Protein AF-A0A8J7LNB5-F1 (afdb_monomer_lite)

Organism: NCBI:txid2798802

Sequence (52 aa):
MADRDGVVVITRAIVEEVVLKTEEVLRTESLVRKVIMEGVALQEAYLKYGKF

Secondary structure (DSSP, 8-state):
-B-SS-B----GGGHHHHHHHHHHHHHHHHHHHHHHHTT--HHHHHHHH---

pLDDT: mean 86.35, std 7.74, range [58.22, 96.12]

Foldseek 3Di:
DADPVGDDDDDPVCVVVVVVVVVVVVVLVVQLVVVVVVVDDSVVSCVVSNPD

Structure (mmCIF, N/CA/C/O backbone):
data_AF-A0A8J7LNB5-F1
#
_entry.id   AF-A0A8J7LNB5-F1
#
loop_
_atom_site.group_PDB
_atom_site.id
_atom_site.type_symbol
_atom_site.label_atom_id
_atom_site.label_alt_id
_atom_site.label_comp_id
_atom_site.label_asym_id
_atom_site.label_entity_id
_atom_site.label_seq_id
_atom_site.pdbx_PDB_ins_code
_atom_site.Cartn_x
_atom_site.Cartn_y
_atom_site.Cartn_z
_atom_site.occupancy
_atom_site.B_iso_or_equiv
_atom_site.auth_seq_id
_atom_site.auth_comp_id
_atom_site.auth_asym_id
_atom_site.auth_atom_id
_atom_site.pdbx_PDB_model_num
ATOM 1 N N . MET A 1 1 ? -13.165 -0.189 5.306 1.00 82.75 1 MET A N 1
ATOM 2 C CA . MET A 1 1 ? -13.279 -0.125 3.832 1.00 82.75 1 MET A CA 1
ATOM 3 C C . MET A 1 1 ? -13.281 -1.542 3.291 1.00 82.75 1 MET A C 1
ATOM 5 O O . MET A 1 1 ? -12.712 -2.399 3.955 1.00 82.75 1 MET A O 1
ATOM 9 N N . ALA A 1 2 ? -13.952 -1.801 2.168 1.00 88.50 2 ALA A N 1
ATOM 10 C CA . ALA A 1 2 ? -14.069 -3.140 1.596 1.00 88.50 2 ALA A CA 1
ATOM 11 C C . ALA A 1 2 ? -14.043 -3.091 0.064 1.00 88.50 2 ALA A C 1
ATOM 13 O O . ALA A 1 2 ? -14.678 -2.211 -0.517 1.00 88.50 2 ALA A O 1
ATOM 14 N N . ASP A 1 3 ? -13.351 -4.034 -0.566 1.00 92.75 3 ASP A N 1
ATOM 15 C CA . ASP A 1 3 ? -13.315 -4.242 -2.014 1.00 92.75 3 ASP A CA 1
ATOM 16 C C . ASP A 1 3 ? -13.258 -5.748 -2.353 1.00 92.75 3 ASP A C 1
ATOM 18 O O . ASP A 1 3 ? -13.674 -6.585 -1.548 1.00 92.75 3 ASP A O 1
ATOM 22 N N . ARG A 1 4 ? -12.806 -6.107 -3.564 1.00 93.81 4 ARG A N 1
ATOM 23 C CA . ARG A 1 4 ? -12.679 -7.517 -3.970 1.00 93.81 4 ARG A CA 1
ATOM 24 C C . ARG A 1 4 ? -11.582 -8.274 -3.224 1.00 93.81 4 ARG A C 1
ATOM 26 O O . ARG A 1 4 ? -11.695 -9.492 -3.126 1.00 93.81 4 ARG A O 1
ATOM 33 N N . ASP A 1 5 ? -10.561 -7.583 -2.732 1.00 90.19 5 ASP A N 1
ATOM 34 C CA . ASP A 1 5 ? 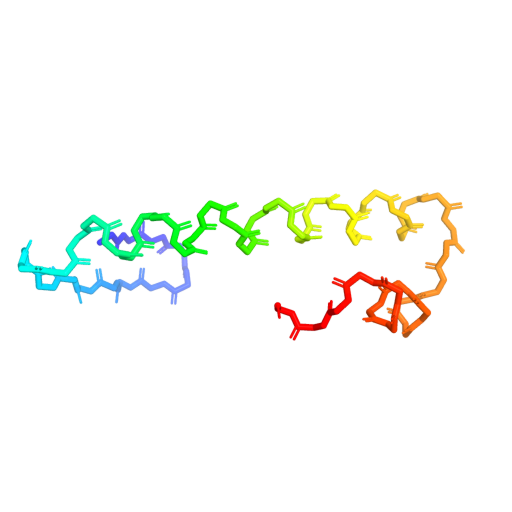-9.409 -8.189 -2.068 1.00 90.19 5 ASP A CA 1
ATOM 35 C C . ASP A 1 5 ? -9.655 -8.353 -0.560 1.00 90.19 5 ASP A C 1
ATOM 37 O O . ASP A 1 5 ? -9.027 -9.191 0.090 1.00 90.19 5 ASP A O 1
ATOM 41 N N . GLY A 1 6 ? -10.630 -7.628 0.001 1.00 93.94 6 GLY A N 1
ATOM 42 C CA . GLY A 1 6 ? -11.174 -7.916 1.323 1.00 93.94 6 GLY A CA 1
ATOM 43 C C . GLY A 1 6 ? -11.688 -6.690 2.063 1.00 93.94 6 GLY A C 1
ATOM 44 O O . GLY A 1 6 ? -12.183 -5.735 1.471 1.00 93.94 6 GLY A O 1
ATOM 45 N N . VAL A 1 7 ? -11.600 -6.735 3.396 1.00 95.38 7 VAL A N 1
ATOM 46 C CA . VAL A 1 7 ? -12.074 -5.675 4.294 1.00 95.38 7 VAL A CA 1
ATOM 47 C C . VAL A 1 7 ? -10.943 -5.230 5.214 1.00 95.38 7 VAL A C 1
ATOM 49 O O . VAL A 1 7 ? -10.320 -6.051 5.882 1.00 95.38 7 VAL A O 1
ATOM 52 N N . VAL A 1 8 ? -10.730 -3.918 5.306 1.00 92.81 8 VAL A N 1
ATOM 53 C CA . VAL A 1 8 ? -9.787 -3.284 6.238 1.00 92.81 8 VAL A CA 1
ATOM 54 C C . VAL A 1 8 ? -10.554 -2.408 7.225 1.00 92.81 8 VAL A C 1
ATOM 56 O O . VAL A 1 8 ? -11.368 -1.565 6.830 1.00 92.81 8 VAL A O 1
ATOM 59 N N . VAL A 1 9 ? -10.283 -2.583 8.518 1.00 94.06 9 VAL A N 1
ATOM 60 C CA . VAL A 1 9 ? -10.853 -1.771 9.601 1.00 94.06 9 VAL A CA 1
ATOM 61 C C . VAL A 1 9 ? -9.769 -0.846 10.143 1.00 94.06 9 VAL A C 1
ATOM 63 O O . VAL A 1 9 ? -8.703 -1.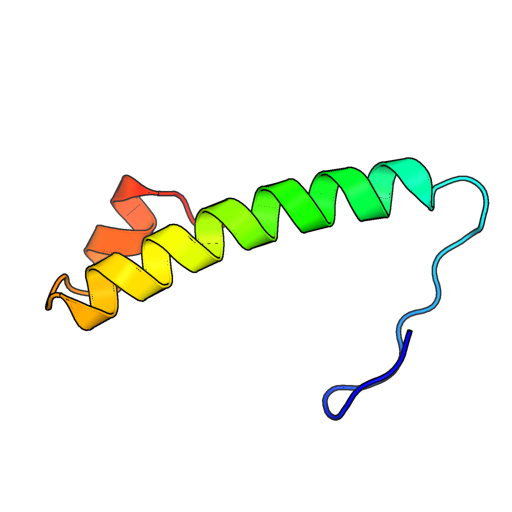305 10.538 1.00 94.06 9 VAL A O 1
ATOM 66 N N . ILE A 1 10 ? -10.051 0.456 10.160 1.00 93.25 10 ILE A N 1
ATOM 67 C CA . ILE A 1 10 ? -9.128 1.494 10.629 1.00 93.25 10 ILE A CA 1
ATOM 68 C C . ILE A 1 10 ? -9.715 2.123 11.888 1.00 93.25 10 ILE A C 1
ATOM 70 O O . ILE A 1 10 ? -10.877 2.538 11.904 1.00 93.25 10 ILE A O 1
ATOM 74 N N . THR A 1 11 ? -8.911 2.212 12.945 1.00 94.81 11 THR A N 1
ATOM 75 C CA . THR A 1 11 ? -9.307 2.887 14.182 1.00 94.81 11 THR A CA 1
ATOM 76 C C . THR A 1 11 ? -9.493 4.379 13.928 1.00 94.81 11 THR A C 1
ATOM 78 O O . THR A 1 11 ? -8.633 5.029 13.340 1.00 94.81 11 THR A O 1
ATOM 81 N N . ARG A 1 12 ? -10.583 4.961 14.440 1.00 92.88 12 ARG A N 1
ATOM 82 C CA . ARG A 1 12 ? -10.921 6.379 14.220 1.00 92.88 12 ARG A CA 1
ATOM 83 C C . ARG A 1 12 ? -9.814 7.357 14.639 1.00 92.88 12 ARG A C 1
ATOM 85 O O . ARG A 1 12 ? -9.684 8.405 14.023 1.00 92.88 12 ARG A O 1
ATOM 92 N N . ALA A 1 13 ? -9.008 6.995 15.637 1.00 96.12 13 ALA A N 1
ATOM 93 C CA . ALA A 1 13 ? -7.888 7.799 16.125 1.00 96.12 13 ALA A CA 1
ATOM 94 C C . ALA A 1 13 ? -6.758 8.003 15.099 1.00 96.12 13 ALA A C 1
ATOM 96 O O . ALA A 1 13 ? -6.015 8.966 15.224 1.00 96.12 13 ALA A O 1
ATOM 97 N N . ILE A 1 14 ? -6.629 7.121 14.102 1.00 94.69 14 ILE A N 1
ATOM 98 C CA . ILE A 1 14 ? -5.541 7.159 13.109 1.00 94.69 14 ILE A CA 1
ATOM 99 C C . ILE A 1 14 ? -6.048 7.400 11.684 1.00 94.69 14 ILE A C 1
ATOM 101 O O . ILE A 1 14 ? -5.288 7.282 10.731 1.00 94.69 14 ILE A O 1
ATOM 105 N N . VAL A 1 15 ? -7.339 7.706 11.514 1.00 94.06 15 VAL A N 1
ATOM 106 C CA . VAL A 1 15 ? -7.948 7.850 10.182 1.00 94.06 15 VAL A CA 1
ATOM 107 C C . VAL A 1 15 ? -7.234 8.908 9.347 1.00 94.06 15 VAL A C 1
ATOM 109 O O . VAL A 1 15 ? -6.958 8.655 8.181 1.00 94.06 15 VAL A O 1
ATOM 112 N N . GLU A 1 16 ? -6.902 10.057 9.932 1.00 94.50 16 GLU A N 1
ATOM 113 C CA . GLU A 1 16 ? -6.231 11.145 9.214 1.00 94.50 16 GLU A CA 1
ATOM 114 C C . GLU A 1 16 ? -4.838 10.733 8.719 1.00 94.50 16 GLU A C 1
ATOM 116 O O . GLU A 1 16 ? -4.524 10.902 7.544 1.00 94.50 16 GLU A O 1
ATOM 121 N N . GLU A 1 17 ? -4.040 10.095 9.578 1.00 93.88 17 GLU A N 1
ATOM 122 C CA . GLU A 1 17 ? -2.717 9.584 9.211 1.00 93.88 17 GLU A CA 1
ATOM 123 C C . GLU A 1 17 ? -2.804 8.530 8.102 1.00 93.88 17 GLU A C 1
ATOM 125 O O . GLU A 1 17 ? -2.013 8.544 7.159 1.00 93.88 17 GLU A O 1
ATOM 130 N N . VAL A 1 18 ? -3.781 7.622 8.194 1.00 93.81 18 VAL A N 1
ATOM 131 C CA . VAL A 1 18 ? -3.976 6.579 7.185 1.00 93.81 18 VAL A CA 1
ATOM 132 C C . VAL A 1 18 ? -4.374 7.187 5.844 1.00 93.81 18 VAL A C 1
ATOM 134 O O . VAL A 1 18 ? -3.848 6.757 4.820 1.00 93.81 18 VAL A O 1
ATOM 137 N N . VAL A 1 19 ? -5.248 8.196 5.828 1.00 92.88 19 VAL A N 1
ATOM 138 C CA . VAL A 1 19 ? -5.636 8.886 4.589 1.00 92.88 19 VAL A CA 1
ATOM 139 C C . VAL A 1 19 ? -4.426 9.569 3.956 1.00 92.88 19 VAL A C 1
ATOM 141 O O . VAL A 1 19 ? -4.131 9.289 2.797 1.00 92.88 19 VAL A O 1
ATOM 144 N N . LEU A 1 20 ? -3.677 10.370 4.721 1.00 93.81 20 LEU A N 1
ATOM 145 C CA . LEU A 1 20 ? -2.506 11.095 4.215 1.00 93.81 20 LEU A CA 1
ATOM 146 C C . LEU A 1 20 ? -1.449 10.148 3.632 1.00 93.81 20 LEU A C 1
ATOM 148 O O . LEU A 1 20 ? -1.002 10.332 2.501 1.00 93.81 20 LEU A O 1
ATOM 152 N N . LYS A 1 21 ? -1.107 9.076 4.356 1.00 90.94 21 LYS A N 1
ATOM 153 C CA . LYS A 1 21 ? -0.158 8.065 3.864 1.00 90.94 21 LYS A CA 1
ATOM 154 C C . LYS A 1 21 ? -0.669 7.345 2.618 1.00 90.94 21 LYS A C 1
ATOM 156 O O . LYS A 1 21 ? 0.111 7.039 1.721 1.00 90.94 21 LYS A O 1
ATOM 161 N N . THR A 1 22 ? -1.971 7.070 2.545 1.00 90.12 22 THR A N 1
ATOM 162 C CA . THR A 1 22 ? -2.562 6.417 1.368 1.00 90.12 22 THR A CA 1
ATOM 163 C C . THR A 1 22 ? -2.467 7.318 0.138 1.00 90.12 22 THR A C 1
ATOM 165 O O . THR A 1 22 ? -2.140 6.833 -0.943 1.00 90.12 22 THR A O 1
ATOM 168 N N . GLU A 1 23 ? -2.697 8.625 0.283 1.00 90.31 23 GLU A N 1
ATOM 169 C CA . GLU A 1 23 ? -2.549 9.587 -0.815 1.00 90.31 23 GLU A CA 1
ATOM 170 C C . GLU A 1 23 ? -1.099 9.699 -1.308 1.00 90.31 23 GLU A C 1
ATOM 172 O O . GLU A 1 23 ? -0.865 9.726 -2.520 1.00 90.31 23 GLU A O 1
ATOM 177 N N . GLU A 1 24 ? -0.122 9.708 -0.395 1.00 87.94 24 GLU A N 1
ATOM 178 C CA . GLU A 1 24 ? 1.305 9.697 -0.745 1.00 87.94 24 GLU A CA 1
ATOM 179 C C . GLU A 1 24 ? 1.671 8.456 -1.570 1.00 87.94 24 GLU A C 1
ATOM 181 O O . GLU A 1 24 ? 2.234 8.580 -2.661 1.00 87.94 24 GLU A O 1
ATOM 186 N N . VAL A 1 25 ? 1.273 7.267 -1.105 1.00 86.38 25 VAL A N 1
ATOM 187 C CA . VAL A 1 25 ? 1.544 5.997 -1.799 1.00 86.38 25 VAL A CA 1
ATOM 188 C C . VAL A 1 25 ? 0.851 5.944 -3.163 1.00 86.38 25 VAL A C 1
ATOM 190 O O . VAL A 1 25 ? 1.480 5.589 -4.162 1.00 86.38 25 VAL A O 1
ATOM 193 N N . LEU A 1 26 ? -0.420 6.356 -3.247 1.00 86.62 26 LEU A N 1
ATOM 194 C CA . LEU A 1 26 ? -1.173 6.389 -4.509 1.00 86.62 26 LEU A CA 1
ATOM 195 C C . LEU A 1 26 ? -0.511 7.287 -5.558 1.00 86.62 26 LEU A C 1
ATOM 197 O O . LEU A 1 26 ? -0.532 6.976 -6.757 1.00 86.62 26 LEU A O 1
ATOM 201 N N . ARG A 1 27 ? 0.084 8.404 -5.129 1.00 84.94 27 ARG A N 1
ATOM 202 C CA . ARG A 1 27 ? 0.802 9.314 -6.025 1.00 84.94 27 ARG A CA 1
ATOM 203 C C . ARG A 1 27 ? 2.043 8.644 -6.610 1.00 84.94 27 ARG A C 1
ATOM 205 O O . ARG A 1 27 ? 2.263 8.746 -7.819 1.00 84.94 27 ARG A O 1
ATOM 212 N N . THR A 1 28 ? 2.813 7.939 -5.786 1.00 80.75 28 THR A N 1
ATOM 213 C CA . THR A 1 28 ? 4.008 7.202 -6.218 1.00 80.75 28 THR A CA 1
ATOM 214 C C . THR A 1 28 ? 3.642 6.054 -7.159 1.00 80.75 28 THR A C 1
ATOM 216 O O . THR A 1 28 ? 4.221 5.929 -8.240 1.00 80.75 28 THR A O 1
ATOM 219 N N . GLU A 1 29 ? 2.612 5.273 -6.826 1.00 82.44 29 GLU A N 1
ATOM 220 C CA . GLU A 1 29 ? 2.147 4.164 -7.666 1.00 82.44 29 GLU A CA 1
ATOM 221 C C . GLU A 1 29 ? 1.642 4.653 -9.031 1.00 82.44 29 GLU A C 1
ATOM 223 O O . GLU A 1 29 ? 1.953 4.064 -10.068 1.00 82.44 29 GLU A O 1
ATOM 228 N N . SER A 1 30 ? 0.930 5.783 -9.061 1.00 83.44 30 SER A N 1
ATOM 229 C CA . SER A 1 30 ? 0.467 6.395 -10.310 1.00 83.44 30 SER A CA 1
ATOM 230 C C . SER A 1 30 ? 1.626 6.792 -11.233 1.00 83.44 30 SER A C 1
ATOM 232 O O . SER A 1 30 ? 1.505 6.668 -12.453 1.00 83.44 30 SER A O 1
ATOM 234 N N . LEU A 1 31 ? 2.754 7.251 -10.678 1.00 82.56 31 LEU A N 1
ATOM 235 C CA . LEU A 1 31 ? 3.960 7.577 -11.449 1.00 82.56 31 LEU A CA 1
ATOM 236 C C . LEU A 1 31 ? 4.638 6.317 -11.987 1.00 82.56 31 LEU A C 1
ATOM 238 O O . LEU A 1 31 ? 4.941 6.259 -13.178 1.00 82.56 31 LEU A O 1
ATOM 242 N N . VAL A 1 32 ? 4.792 5.292 -11.144 1.00 83.31 32 VAL A N 1
ATOM 243 C CA . VAL A 1 32 ? 5.324 3.978 -11.538 1.00 83.31 32 VAL A CA 1
ATOM 244 C C . VAL A 1 32 ? 4.489 3.380 -12.673 1.00 83.31 32 VAL A C 1
ATOM 246 O O . VAL A 1 32 ? 5.029 2.936 -13.685 1.00 83.31 32 VAL A O 1
ATOM 249 N N . ARG A 1 33 ? 3.158 3.433 -12.563 1.00 85.00 33 ARG A N 1
ATOM 250 C CA . ARG A 1 33 ? 2.2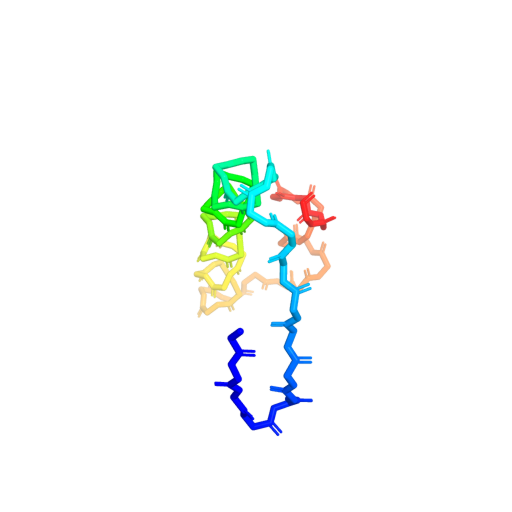45 2.887 -13.573 1.00 85.00 33 ARG A CA 1
ATOM 251 C C . ARG A 1 33 ? 2.351 3.614 -14.912 1.00 85.00 33 ARG A C 1
ATOM 253 O O . ARG A 1 33 ? 2.284 2.962 -15.951 1.00 85.00 33 ARG A O 1
ATOM 260 N N . LYS A 1 34 ? 2.545 4.937 -14.901 1.00 85.56 34 LYS A N 1
ATOM 261 C CA . LYS A 1 34 ? 2.760 5.727 -16.125 1.00 85.56 34 LYS A CA 1
ATOM 262 C C . LYS A 1 34 ? 4.038 5.319 -16.845 1.00 85.56 34 LYS A C 1
ATOM 264 O O . LYS A 1 34 ? 3.974 4.999 -18.025 1.00 85.56 34 LYS A O 1
ATOM 269 N N . VAL A 1 35 ? 5.164 5.246 -16.139 1.00 83.06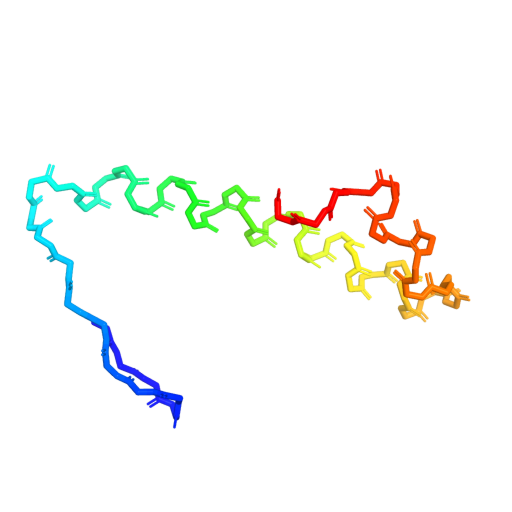 35 VAL A N 1
ATOM 270 C CA . VAL A 1 35 ? 6.446 4.923 -16.787 1.00 83.06 35 VAL A CA 1
ATOM 271 C C . VAL A 1 35 ? 6.492 3.489 -17.316 1.00 83.06 35 VAL A C 1
ATOM 273 O O . VAL A 1 35 ? 7.066 3.250 -18.373 1.00 83.06 35 VAL A O 1
ATOM 276 N N . ILE A 1 36 ? 5.817 2.543 -16.653 1.00 84.56 36 ILE A N 1
ATOM 277 C CA . ILE A 1 36 ? 5.665 1.176 -17.175 1.00 84.56 36 ILE A CA 1
ATOM 278 C C . ILE A 1 36 ? 4.862 1.177 -18.480 1.00 84.56 36 ILE A C 1
ATOM 280 O O . ILE A 1 36 ? 5.240 0.497 -19.432 1.00 84.56 36 ILE A O 1
ATOM 284 N N . MET A 1 37 ? 3.773 1.952 -18.552 1.00 85.00 37 MET A N 1
ATOM 285 C CA . MET A 1 37 ? 2.991 2.091 -19.788 1.00 85.00 37 MET A CA 1
ATOM 286 C C . MET A 1 37 ? 3.786 2.758 -20.918 1.00 85.00 37 MET A C 1
ATOM 288 O O . MET A 1 37 ? 3.551 2.456 -22.083 1.00 85.00 37 MET A O 1
ATOM 292 N N . GLU A 1 38 ? 4.748 3.617 -20.585 1.00 87.19 38 GLU A N 1
ATOM 293 C CA . GLU A 1 38 ? 5.670 4.255 -21.536 1.00 87.19 38 GLU A CA 1
ATOM 294 C C . GLU A 1 38 ? 6.831 3.334 -21.969 1.00 87.19 38 GLU A C 1
ATOM 296 O O . GLU A 1 38 ? 7.662 3.729 -22.785 1.00 87.19 38 GLU A O 1
ATOM 301 N N . GLY A 1 39 ? 6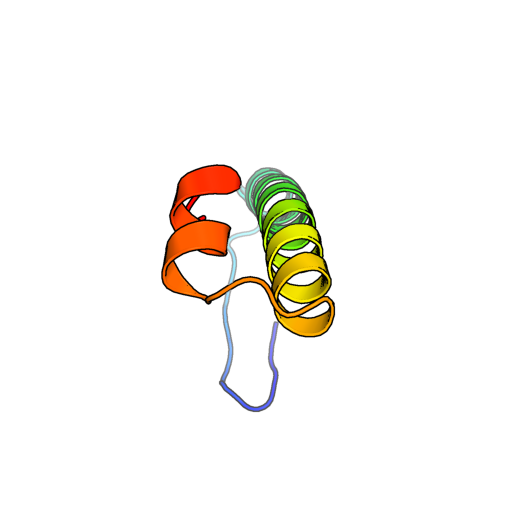.875 2.091 -21.472 1.00 85.06 39 GLY A N 1
ATOM 302 C CA . GLY A 1 39 ? 7.847 1.072 -21.874 1.00 85.06 39 GLY A CA 1
ATOM 303 C C . GLY A 1 39 ? 9.062 0.937 -20.953 1.00 85.06 39 GLY A C 1
ATOM 304 O O . GLY A 1 39 ? 9.981 0.186 -21.276 1.00 85.06 39 GLY A O 1
ATOM 305 N N . VAL A 1 40 ? 9.081 1.620 -19.802 1.00 84.38 40 VAL A N 1
ATOM 306 C CA . VAL A 1 40 ? 10.134 1.450 -18.788 1.00 84.38 40 VAL A CA 1
ATOM 307 C C . VAL A 1 40 ?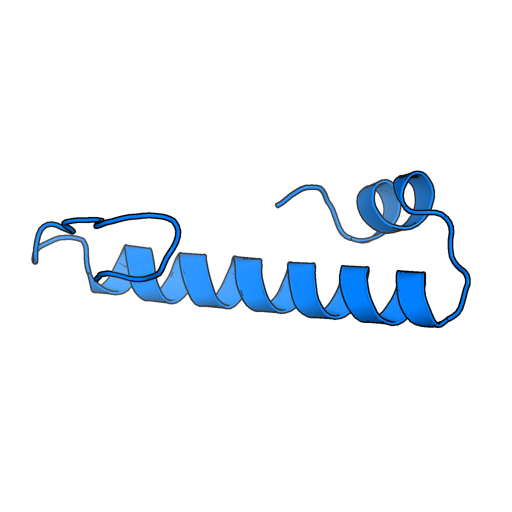 9.941 0.117 -18.065 1.00 84.38 40 VAL A C 1
ATOM 309 O O . VAL A 1 40 ? 8.843 -0.223 -17.622 1.00 84.38 40 VAL A O 1
ATOM 312 N N . ALA A 1 41 ? 11.019 -0.653 -17.914 1.00 83.06 41 ALA A N 1
ATOM 313 C CA . ALA A 1 41 ? 10.973 -1.931 -17.213 1.00 83.06 41 ALA A CA 1
ATOM 314 C C . ALA A 1 41 ? 10.574 -1.749 -15.735 1.00 83.06 41 ALA A C 1
ATOM 316 O O . ALA A 1 41 ? 11.038 -0.834 -15.054 1.00 83.06 41 ALA A O 1
ATOM 317 N N . LEU A 1 42 ? 9.759 -2.672 -15.210 1.00 81.56 42 LEU A N 1
ATOM 318 C CA . LEU A 1 42 ? 9.199 -2.613 -13.851 1.00 81.56 42 LEU A CA 1
ATOM 319 C C . LEU A 1 42 ? 10.266 -2.398 -12.760 1.00 81.56 42 LEU A C 1
ATOM 321 O O . LEU A 1 42 ? 10.060 -1.618 -11.833 1.00 81.56 42 LEU A O 1
ATOM 325 N N . GLN A 1 43 ? 11.416 -3.071 -12.875 1.00 83.00 43 GLN A N 1
ATOM 326 C CA . GLN A 1 43 ? 12.518 -2.924 -11.915 1.00 83.00 43 GLN A CA 1
ATOM 327 C C . GLN A 1 43 ? 13.106 -1.510 -11.915 1.00 83.00 43 GLN A C 1
ATOM 329 O O . GLN A 1 43 ? 13.370 -0.959 -10.849 1.00 83.00 43 GLN A O 1
ATOM 334 N N . GLU A 1 44 ? 13.277 -0.910 -13.092 1.00 82.62 44 GLU A N 1
ATOM 335 C CA . GLU A 1 44 ? 13.818 0.442 -13.234 1.00 82.62 44 GLU A CA 1
ATOM 336 C C . GLU A 1 44 ? 12.824 1.494 -12.726 1.00 82.62 44 GLU A C 1
ATOM 338 O O . GLU A 1 44 ? 13.209 2.430 -12.025 1.00 82.62 44 GLU A O 1
ATOM 343 N N . ALA A 1 45 ? 11.528 1.293 -12.982 1.00 82.44 45 ALA A N 1
ATOM 344 C CA . ALA A 1 45 ? 10.471 2.139 -12.440 1.00 82.44 45 ALA A CA 1
ATOM 345 C C . ALA A 1 45 ? 10.471 2.144 -10.899 1.00 82.44 45 ALA A C 1
ATOM 347 O O . ALA A 1 45 ? 10.419 3.212 -10.289 1.00 82.44 45 ALA A O 1
ATOM 348 N N . TYR A 1 46 ? 10.608 0.977 -10.258 1.00 81.50 46 TYR A N 1
ATOM 349 C CA . TYR A 1 46 ? 10.698 0.896 -8.795 1.00 81.50 46 TYR A CA 1
ATOM 350 C C . TYR A 1 46 ? 11.989 1.484 -8.225 1.00 81.50 46 TYR A C 1
ATOM 352 O O . TYR A 1 46 ? 11.954 2.088 -7.157 1.00 81.50 46 TYR A O 1
ATOM 360 N N . LEU A 1 47 ? 13.122 1.348 -8.917 1.00 82.94 47 LEU A N 1
ATOM 361 C CA . LEU A 1 47 ? 14.375 1.990 -8.503 1.00 82.94 47 LEU A CA 1
ATOM 362 C C . LEU A 1 47 ? 14.274 3.520 -8.551 1.00 82.94 47 LEU A C 1
ATOM 364 O O . LEU A 1 47 ? 14.843 4.200 -7.703 1.00 82.94 47 LEU A O 1
ATOM 368 N N . LYS A 1 48 ? 13.545 4.058 -9.534 1.00 78.38 48 LYS A N 1
ATOM 369 C CA . LYS A 1 48 ? 13.445 5.500 -9.779 1.00 78.38 48 LYS A CA 1
ATOM 370 C C . LYS A 1 48 ? 12.405 6.207 -8.911 1.00 78.38 48 LYS A C 1
ATOM 372 O O . LYS A 1 48 ? 12.623 7.354 -8.534 1.00 78.38 48 LYS A O 1
ATOM 377 N N . TYR A 1 49 ? 11.288 5.547 -8.613 1.00 76.88 49 TYR A N 1
ATOM 378 C CA . TYR A 1 49 ? 10.177 6.141 -7.858 1.00 76.88 49 TYR A CA 1
ATOM 379 C C . TYR A 1 49 ? 9.994 5.537 -6.462 1.00 76.88 49 TYR A C 1
ATOM 381 O O . TYR A 1 49 ? 9.183 6.040 -5.697 1.00 76.88 49 TYR A O 1
ATOM 389 N N . GLY A 1 50 ? 10.776 4.515 -6.107 1.00 68.25 50 GLY A N 1
ATOM 390 C CA . GLY A 1 50 ? 10.656 3.797 -4.843 1.00 68.25 50 GLY A CA 1
ATOM 391 C C . GLY A 1 50 ? 9.646 2.652 -4.917 1.00 68.25 50 GLY A C 1
ATOM 392 O O . GLY A 1 50 ? 8.726 2.637 -5.739 1.00 68.25 50 GLY A O 1
ATOM 393 N N . LYS A 1 51 ? 9.833 1.654 -4.048 1.00 63.12 51 LYS A N 1
ATOM 394 C CA . LYS A 1 51 ? 8.825 0.629 -3.778 1.00 63.12 51 LYS A CA 1
ATOM 395 C C . LYS A 1 51 ? 8.127 1.041 -2.483 1.00 63.12 51 LYS A C 1
ATOM 397 O O . LYS A 1 51 ? 8.622 0.689 -1.414 1.00 63.12 51 LYS A O 1
ATOM 402 N N . PHE A 1 52 ? 7.004 1.743 -2.658 1.00 58.22 52 PHE A N 1
ATOM 403 C CA . PHE A 1 52 ? 6.199 2.431 -1.637 1.00 58.22 52 PHE A CA 1
ATOM 404 C C . PHE A 1 52 ? 6.814 3.747 -1.158 1.00 58.22 52 PHE A C 1
ATOM 406 O O . PHE A 1 52 ? 7.879 3.709 -0.505 1.00 58.22 52 PHE A O 1
#

Radius of gyration: 14.14 Å; chains: 1; bounding box: 28×19×38 Å